Protein AF-A0A963JJD4-F1 (afdb_monomer)

Radius of gyration: 13.46 Å; Cα contacts (8 Å, |Δi|>4): 233; chains: 1; bounding box: 30×26×32 Å

pLDDT: mean 91.7, std 5.38, range [67.75, 98.06]

Structure (mmCIF, N/CA/C/O backbone):
data_AF-A0A963JJD4-F1
#
_entry.id   AF-A0A963JJD4-F1
#
loop_
_atom_site.group_PDB
_atom_site.id
_atom_site.type_symbol
_atom_site.label_atom_id
_atom_site.label_alt_id
_atom_site.label_comp_id
_atom_site.label_asym_id
_atom_site.label_entity_id
_atom_site.label_seq_id
_atom_site.pdbx_PDB_ins_code
_atom_site.Cartn_x
_atom_site.Cartn_y
_atom_site.Cartn_z
_atom_site.occupancy
_atom_site.B_iso_or_equiv
_atom_site.auth_seq_id
_atom_site.auth_comp_id
_atom_site.auth_asym_id
_atom_site.auth_atom_id
_atom_site.pdbx_PDB_model_num
ATOM 1 N N . MET A 1 1 ? 7.612 10.533 -8.175 1.00 83.31 1 MET A N 1
ATOM 2 C CA . MET A 1 1 ? 6.448 9.648 -8.419 1.00 83.31 1 MET A CA 1
ATOM 3 C C . MET A 1 1 ? 6.840 8.228 -8.046 1.00 83.31 1 MET A C 1
ATOM 5 O O . MET A 1 1 ? 7.918 7.822 -8.460 1.00 83.31 1 MET A O 1
ATOM 9 N N . TYR A 1 2 ? 6.043 7.505 -7.255 1.00 89.69 2 TYR A N 1
ATOM 10 C CA . TYR A 1 2 ? 6.372 6.134 -6.842 1.00 89.69 2 TYR A CA 1
ATOM 11 C C . TYR A 1 2 ? 5.507 5.091 -7.550 1.00 89.69 2 TYR A C 1
ATOM 13 O O . TYR A 1 2 ? 4.317 5.312 -7.768 1.00 89.69 2 TYR A O 1
ATOM 21 N N . ARG A 1 3 ? 6.090 3.931 -7.851 1.00 92.38 3 ARG A N 1
ATOM 22 C CA . ARG A 1 3 ? 5.356 2.715 -8.216 1.00 92.38 3 ARG A CA 1
ATOM 23 C C . ARG A 1 3 ? 5.915 1.517 -7.465 1.00 92.38 3 ARG A C 1
ATOM 25 O O . ARG A 1 3 ? 7.108 1.468 -7.168 1.00 92.38 3 ARG A O 1
ATOM 32 N N . LEU A 1 4 ? 5.054 0.551 -7.185 1.00 90.88 4 LEU A N 1
ATOM 33 C CA . LEU A 1 4 ? 5.445 -0.742 -6.644 1.00 90.88 4 LEU A CA 1
ATOM 34 C C . LEU A 1 4 ? 5.323 -1.785 -7.753 1.00 90.88 4 LEU A C 1
ATOM 36 O O . LEU A 1 4 ? 4.256 -1.945 -8.335 1.00 90.88 4 LEU A O 1
ATOM 40 N N . ILE A 1 5 ? 6.404 -2.497 -8.041 1.00 90.06 5 ILE A N 1
ATOM 41 C CA . ILE A 1 5 ? 6.397 -3.638 -8.957 1.00 90.06 5 ILE A CA 1
ATOM 42 C C . ILE A 1 5 ? 6.386 -4.901 -8.117 1.00 90.06 5 ILE A C 1
ATOM 44 O O . ILE A 1 5 ? 7.221 -5.044 -7.228 1.00 90.06 5 ILE A O 1
ATOM 48 N N . VAL A 1 6 ? 5.465 -5.815 -8.402 1.00 90.38 6 VAL A N 1
ATOM 49 C CA . VAL A 1 6 ? 5.410 -7.136 -7.781 1.00 90.38 6 VAL A CA 1
ATOM 50 C C . VAL A 1 6 ? 5.605 -8.195 -8.854 1.00 90.38 6 VAL A C 1
ATOM 52 O O . VAL A 1 6 ? 4.821 -8.286 -9.794 1.00 90.38 6 VAL A O 1
ATOM 55 N N . MET A 1 7 ? 6.647 -9.006 -8.710 1.00 89.94 7 MET A N 1
ATOM 56 C CA . MET A 1 7 ? 6.970 -10.106 -9.617 1.00 89.94 7 MET A CA 1
ATOM 57 C C . MET A 1 7 ? 7.669 -11.225 -8.853 1.00 89.94 7 MET A C 1
ATOM 59 O O . MET A 1 7 ? 8.460 -10.960 -7.949 1.00 89.94 7 MET A O 1
ATOM 63 N N . ASN A 1 8 ? 7.359 -12.479 -9.192 1.00 88.62 8 ASN A N 1
ATOM 64 C CA . ASN A 1 8 ? 7.980 -13.670 -8.596 1.00 88.62 8 ASN A CA 1
ATOM 65 C C . ASN A 1 8 ? 7.945 -13.685 -7.053 1.00 88.62 8 ASN A C 1
ATOM 67 O O . ASN A 1 8 ? 8.896 -14.088 -6.387 1.00 88.62 8 ASN A O 1
ATOM 71 N N . GLY A 1 9 ? 6.847 -13.193 -6.468 1.00 86.25 9 GLY A N 1
ATOM 72 C CA . GLY A 1 9 ? 6.681 -13.117 -5.013 1.00 86.25 9 GLY A CA 1
ATOM 73 C C . GLY A 1 9 ? 7.578 -12.083 -4.322 1.00 86.25 9 GLY A C 1
ATOM 74 O O . GLY A 1 9 ? 7.713 -12.116 -3.099 1.00 86.25 9 GLY A O 1
ATOM 75 N N . CYS A 1 10 ? 8.186 -11.170 -5.076 1.00 90.44 10 CYS A N 1
ATOM 76 C CA . CYS A 1 10 ? 8.977 -10.054 -4.578 1.00 90.44 10 CYS A CA 1
ATOM 77 C C . CYS A 1 10 ? 8.335 -8.728 -4.985 1.00 90.44 10 CYS A C 1
ATOM 79 O O . CYS A 1 10 ? 7.742 -8.617 -6.054 1.00 90.44 10 CYS A O 1
ATOM 81 N N . ARG A 1 11 ? 8.479 -7.711 -4.137 1.00 91.50 11 ARG A N 1
ATOM 82 C CA . ARG A 1 11 ? 8.090 -6.331 -4.402 1.00 91.50 11 ARG A CA 1
ATOM 83 C C . ARG A 1 11 ? 9.317 -5.429 -4.488 1.00 91.50 11 ARG A C 1
ATOM 85 O O . ARG A 1 11 ? 10.260 -5.573 -3.706 1.00 91.50 11 ARG A O 1
ATOM 92 N N . ILE A 1 12 ? 9.259 -4.474 -5.404 1.00 92.00 12 ILE A N 1
ATOM 93 C CA . ILE A 1 12 ? 10.303 -3.494 -5.697 1.00 92.00 12 ILE A CA 1
ATOM 94 C C . ILE A 1 12 ? 9.644 -2.118 -5.704 1.00 92.00 12 ILE A C 1
ATOM 96 O O . ILE A 1 12 ? 8.681 -1.900 -6.438 1.00 92.00 12 ILE A O 1
ATOM 100 N N . LEU A 1 13 ? 10.144 -1.193 -4.885 1.00 92.31 13 LEU A N 1
ATOM 101 C CA . LEU A 1 13 ? 9.720 0.203 -4.936 1.00 92.31 13 LEU A CA 1
ATOM 102 C C . LEU A 1 13 ? 10.592 0.942 -5.947 1.00 92.31 13 LEU A C 1
ATOM 104 O O . LEU A 1 13 ? 11.819 0.877 -5.874 1.00 92.31 13 LEU A O 1
ATOM 108 N N . GLN A 1 14 ? 9.960 1.657 -6.868 1.00 92.88 14 GLN A N 1
ATOM 109 C CA . GLN A 1 14 ? 10.654 2.520 -7.810 1.00 92.88 14 GLN A CA 1
ATOM 110 C C . GLN A 1 14 ? 10.173 3.957 -7.682 1.00 92.88 14 GLN A C 1
ATOM 112 O O . GLN A 1 14 ? 8.979 4.207 -7.500 1.00 92.88 14 GLN A O 1
ATOM 117 N N . LYS A 1 15 ? 11.107 4.894 -7.824 1.00 91.56 15 LYS A N 1
ATOM 118 C CA . LYS A 1 15 ? 10.849 6.328 -7.898 1.00 91.56 15 LYS A CA 1
ATOM 119 C C . LYS A 1 15 ? 11.259 6.825 -9.275 1.00 91.56 15 LYS A C 1
ATOM 121 O O . LYS A 1 15 ? 12.345 6.507 -9.749 1.00 91.56 15 LYS A O 1
ATOM 126 N N . TYR A 1 16 ? 10.393 7.610 -9.897 1.00 89.88 16 TYR A N 1
ATOM 127 C CA . TYR A 1 16 ? 10.752 8.349 -11.097 1.00 89.88 16 TYR A CA 1
ATOM 128 C C . TYR A 1 16 ? 11.588 9.576 -10.727 1.00 89.88 16 TYR A C 1
ATOM 130 O O . TYR A 1 16 ? 11.140 10.400 -9.919 1.00 89.88 16 TYR A O 1
ATOM 138 N N . ASP A 1 17 ? 12.773 9.661 -11.322 1.00 89.38 17 ASP A N 1
ATOM 139 C CA . ASP A 1 17 ? 13.732 10.762 -11.252 1.00 89.38 17 ASP A CA 1
ATOM 140 C C . ASP A 1 17 ? 14.508 10.806 -12.576 1.00 89.38 17 ASP A C 1
ATOM 142 O O . ASP A 1 17 ? 15.548 10.158 -12.708 1.00 89.38 17 ASP A O 1
ATOM 146 N N . GLN A 1 18 ? 13.928 11.481 -13.578 1.00 91.44 18 GLN A N 1
ATOM 147 C CA . GLN A 1 18 ? 14.316 11.471 -15.006 1.00 91.44 18 GLN A CA 1
ATOM 148 C C . GLN A 1 18 ? 14.196 10.095 -15.693 1.00 91.44 18 GLN A C 1
ATOM 150 O O . GLN A 1 18 ? 13.821 10.011 -16.856 1.00 91.44 18 GLN A O 1
ATOM 155 N N . GLU A 1 19 ? 14.397 9.018 -14.943 1.00 92.69 19 GLU A N 1
ATOM 156 C CA . GLU A 1 19 ? 14.148 7.626 -15.289 1.00 92.69 19 GLU A CA 1
ATOM 157 C C . GLU A 1 19 ? 13.589 6.872 -14.067 1.00 92.69 19 GLU A C 1
ATOM 159 O O . GLU A 1 19 ? 13.593 7.368 -12.934 1.00 92.69 19 GLU A O 1
ATOM 164 N N . TRP A 1 20 ? 13.074 5.659 -14.274 1.00 89.75 20 TRP A N 1
ATOM 165 C CA . TRP A 1 20 ? 12.610 4.820 -13.168 1.00 89.75 20 TRP A CA 1
ATOM 166 C C . TRP A 1 20 ? 13.788 4.171 -12.449 1.00 89.75 20 TRP A C 1
ATOM 168 O O . TRP A 1 20 ? 14.404 3.245 -12.969 1.00 89.75 20 TRP A O 1
ATOM 178 N N . LYS A 1 21 ? 14.037 4.591 -11.208 1.00 92.38 21 LYS A N 1
ATOM 179 C CA . LYS A 1 21 ? 15.098 4.036 -10.363 1.00 92.38 21 LYS A CA 1
ATOM 180 C C . LYS A 1 21 ? 14.506 3.189 -9.250 1.00 92.38 21 LYS A C 1
ATOM 182 O O . LYS A 1 21 ? 13.503 3.561 -8.640 1.00 92.38 21 LYS A O 1
ATOM 187 N N . THR A 1 22 ? 15.130 2.053 -8.956 1.00 91.00 22 THR A N 1
ATOM 188 C CA . THR A 1 22 ? 14.781 1.247 -7.780 1.00 91.00 22 THR A CA 1
ATOM 189 C C . THR A 1 22 ? 15.238 1.969 -6.520 1.00 91.00 22 THR A C 1
ATOM 191 O O . THR A 1 22 ? 16.422 2.233 -6.336 1.00 91.00 22 THR A O 1
ATOM 194 N N . THR A 1 23 ? 14.291 2.295 -5.644 1.00 82.81 23 THR A N 1
ATOM 195 C CA . THR A 1 23 ? 14.541 3.016 -4.395 1.00 82.81 23 THR A CA 1
ATOM 196 C C . THR A 1 23 ? 14.149 2.130 -3.221 1.00 82.81 23 THR A C 1
ATOM 198 O O . THR A 1 23 ? 13.007 2.153 -2.765 1.00 82.81 23 THR A O 1
ATOM 201 N N . GLY A 1 24 ? 15.091 1.315 -2.748 1.00 72.94 24 GLY A N 1
ATOM 202 C CA . GLY A 1 24 ? 14.910 0.418 -1.605 1.00 72.94 24 GLY A CA 1
ATOM 203 C C . GLY A 1 24 ? 15.247 -1.043 -1.907 1.00 72.94 24 GLY A C 1
ATOM 204 O O . GLY A 1 24 ? 15.611 -1.404 -3.022 1.00 72.94 24 GLY A O 1
ATOM 205 N N . LEU A 1 25 ? 15.126 -1.886 -0.880 1.00 67.75 25 LEU A N 1
ATOM 206 C CA . LEU A 1 25 ? 15.409 -3.320 -0.972 1.00 67.75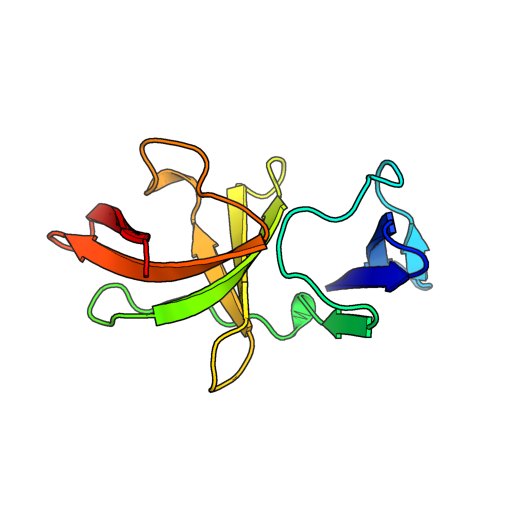 25 LEU A CA 1
ATOM 207 C C . LEU A 1 25 ? 14.263 -4.072 -1.660 1.00 67.75 25 LEU A C 1
ATOM 209 O O . LEU A 1 25 ? 13.090 -3.836 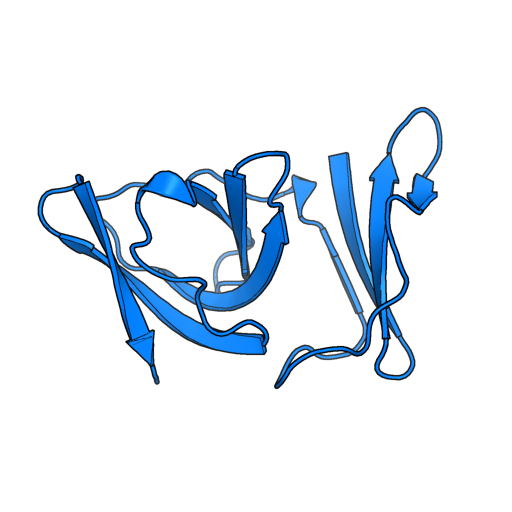-1.359 1.00 67.75 25 LEU A O 1
ATOM 213 N N . ILE A 1 26 ? 14.618 -5.037 -2.510 1.00 81.19 26 ILE A N 1
ATOM 214 C CA . ILE A 1 26 ? 13.696 -6.058 -3.018 1.00 81.19 26 ILE A CA 1
ATOM 215 C C . ILE A 1 26 ? 13.249 -6.900 -1.819 1.00 81.19 26 ILE A C 1
ATOM 217 O O . ILE A 1 26 ? 14.070 -7.520 -1.146 1.00 81.19 26 ILE A O 1
ATOM 221 N N . LYS A 1 27 ? 11.952 -6.892 -1.508 1.00 86.06 27 LYS A N 1
ATOM 222 C CA . LYS A 1 27 ? 11.394 -7.626 -0.359 1.00 86.06 27 LYS A CA 1
ATOM 223 C C . LYS A 1 27 ? 10.397 -8.662 -0.832 1.00 86.06 27 LYS A C 1
ATOM 225 O O . LYS A 1 27 ? 9.739 -8.443 -1.840 1.00 86.06 27 LYS A O 1
ATOM 230 N N . ARG A 1 28 ? 10.218 -9.750 -0.082 1.00 89.06 28 ARG A N 1
ATOM 231 C CA . ARG A 1 28 ? 9.100 -10.667 -0.330 1.00 89.06 28 ARG A CA 1
ATOM 232 C C . ARG A 1 28 ? 7.776 -9.912 -0.249 1.00 89.06 28 ARG A C 1
ATOM 234 O O . ARG A 1 28 ? 7.620 -8.975 0.540 1.00 89.06 28 ARG A O 1
ATOM 241 N N . VAL A 1 29 ? 6.860 -10.296 -1.123 1.00 87.81 29 VAL A N 1
ATOM 242 C CA . VAL A 1 29 ? 5.493 -9.805 -1.104 1.00 87.81 29 VAL A CA 1
ATOM 243 C C . VAL A 1 29 ? 4.795 -10.331 0.151 1.00 87.81 29 VAL A C 1
ATOM 245 O O . VAL A 1 29 ? 5.013 -11.470 0.558 1.00 87.81 29 VAL A O 1
ATOM 248 N N . GLU A 1 30 ? 4.007 -9.479 0.799 1.00 87.81 30 GLU A N 1
ATOM 249 C CA . GLU A 1 30 ? 3.235 -9.842 1.988 1.00 87.81 30 GLU A CA 1
ATOM 250 C C . GLU A 1 30 ? 1.802 -10.182 1.555 1.00 87.81 30 GLU A C 1
ATOM 252 O O . GLU A 1 30 ? 1.230 -9.476 0.721 1.00 87.81 30 GLU A O 1
ATOM 257 N N . GLY A 1 31 ? 1.227 -11.241 2.131 1.00 88.62 31 GLY A N 1
ATOM 258 C CA . GLY A 1 31 ? -0.191 -11.581 1.995 1.00 88.62 31 GLY A CA 1
ATOM 259 C C . GLY A 1 31 ? -0.691 -11.689 0.551 1.00 88.62 31 GLY A C 1
ATOM 260 O O . GLY A 1 31 ? -0.101 -12.367 -0.286 1.00 88.62 31 GLY A O 1
ATOM 261 N N . ASP A 1 32 ? -1.805 -11.016 0.281 1.00 90.00 32 ASP A N 1
ATOM 262 C CA . ASP A 1 32 ? -2.640 -11.196 -0.906 1.00 90.00 32 ASP A CA 1
ATO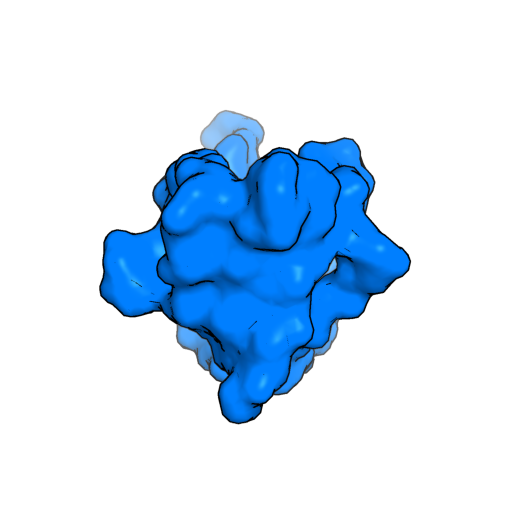M 263 C C . ASP A 1 32 ? -2.256 -10.282 -2.085 1.00 90.00 32 ASP A C 1
ATOM 265 O O . ASP A 1 32 ? -2.984 -10.204 -3.078 1.00 90.00 32 ASP A O 1
ATOM 269 N N . ILE A 1 33 ? -1.115 -9.583 -2.013 1.00 94.00 33 ILE A N 1
ATOM 270 C CA . ILE A 1 33 ? -0.670 -8.702 -3.102 1.00 94.00 33 ILE A CA 1
ATOM 271 C C . ILE A 1 33 ? -0.235 -9.555 -4.298 1.00 94.00 33 ILE A C 1
ATOM 273 O O . ILE A 1 33 ? 0.768 -10.269 -4.263 1.00 94.00 33 ILE A O 1
ATOM 277 N N . LYS A 1 34 ? -0.997 -9.464 -5.388 1.00 93.00 34 LYS A N 1
ATOM 278 C CA . LYS A 1 34 ? -0.743 -10.213 -6.622 1.00 93.00 34 LYS A CA 1
ATOM 279 C C . LYS A 1 34 ? 0.397 -9.590 -7.442 1.00 93.00 34 LYS A C 1
ATOM 281 O O . LYS A 1 34 ? 0.669 -8.395 -7.291 1.00 93.00 34 LYS A O 1
ATOM 286 N N . PRO A 1 35 ? 1.052 -10.363 -8.326 1.00 94.62 35 PRO A N 1
ATOM 287 C CA . PRO A 1 35 ? 1.971 -9.811 -9.316 1.00 94.62 35 PRO A CA 1
ATOM 288 C C . PRO A 1 35 ? 1.324 -8.694 -10.147 1.00 94.62 35 PRO A C 1
ATOM 290 O O . PRO A 1 35 ? 0.144 -8.775 -10.482 1.00 94.62 35 PRO A O 1
ATOM 293 N N . GLY A 1 36 ? 2.089 -7.650 -10.466 1.00 94.69 36 GLY A N 1
ATOM 294 C CA . GLY A 1 36 ? 1.609 -6.486 -11.210 1.00 94.69 36 GLY A CA 1
ATOM 295 C C . GLY A 1 36 ? 2.370 -5.197 -10.898 1.00 94.69 36 GLY A C 1
ATOM 296 O O . GLY A 1 36 ? 3.250 -5.159 -10.036 1.00 94.69 36 GLY A O 1
ATOM 297 N N . ILE A 1 37 ? 2.016 -4.126 -11.610 1.00 94.38 37 ILE A N 1
ATOM 298 C CA . ILE A 1 37 ? 2.533 -2.772 -11.378 1.00 94.38 37 ILE A CA 1
ATOM 299 C C . ILE A 1 37 ? 1.445 -1.960 -10.672 1.00 94.38 37 ILE A C 1
ATOM 301 O O . ILE A 1 37 ? 0.354 -1.767 -11.203 1.00 94.38 37 ILE A O 1
ATOM 305 N N . TYR A 1 38 ? 1.756 -1.464 -9.480 1.00 95.06 38 TYR A N 1
ATOM 306 C CA . TYR A 1 38 ? 0.874 -0.635 -8.666 1.00 95.06 38 TYR A CA 1
ATOM 307 C C . TYR A 1 38 ? 1.371 0.812 -8.697 1.00 95.06 38 TYR A C 1
ATOM 309 O O . TYR A 1 38 ? 2.418 1.147 -8.133 1.00 95.06 38 TYR A O 1
ATOM 317 N N . ASN A 1 39 ? 0.621 1.679 -9.368 1.00 94.94 39 ASN A N 1
ATOM 318 C CA . ASN A 1 39 ? 0.987 3.076 -9.603 1.00 94.94 39 ASN A CA 1
ATOM 319 C C . ASN A 1 39 ? 0.638 3.957 -8.394 1.00 94.94 39 ASN A C 1
ATOM 321 O O . ASN A 1 39 ? -0.365 4.662 -8.394 1.00 94.94 39 ASN A O 1
ATOM 325 N N . LEU A 1 40 ? 1.485 3.931 -7.361 1.00 94.50 40 LEU A N 1
ATOM 326 C CA . LEU A 1 40 ? 1.286 4.686 -6.112 1.00 94.50 40 LEU A CA 1
ATOM 327 C C . LEU A 1 40 ? 1.248 6.213 -6.311 1.00 94.50 40 LEU A C 1
ATOM 329 O O . LEU A 1 40 ? 0.732 6.944 -5.475 1.00 94.50 40 LEU A O 1
ATOM 333 N N . PHE A 1 41 ? 1.785 6.725 -7.418 1.00 92.69 41 PHE A N 1
ATOM 334 C CA . PHE A 1 41 ? 1.691 8.147 -7.754 1.00 92.69 41 PHE A CA 1
ATOM 335 C C . PHE A 1 41 ? 0.266 8.600 -8.103 1.00 92.69 41 PHE A C 1
ATOM 337 O O . PHE A 1 41 ? -0.001 9.793 -8.029 1.00 92.69 41 PHE A O 1
ATOM 344 N N . LEU A 1 42 ? -0.635 7.670 -8.443 1.00 95.62 42 LEU A N 1
ATOM 345 C CA . LEU A 1 42 ? -2.060 7.946 -8.648 1.00 95.62 42 LEU A CA 1
ATOM 346 C C . LEU A 1 42 ? -2.833 8.045 -7.323 1.00 95.62 42 LEU A C 1
ATOM 348 O O . LEU A 1 42 ? -4.046 8.205 -7.339 1.00 95.62 42 LEU A O 1
ATOM 352 N N . SER A 1 43 ? -2.165 7.891 -6.174 1.00 96.94 43 SER A N 1
ATOM 353 C CA . SER A 1 43 ? -2.839 7.886 -4.880 1.00 96.94 43 SER A CA 1
ATOM 354 C C . SER A 1 43 ? -3.352 9.259 -4.465 1.00 96.94 43 SER A C 1
ATOM 356 O O . SER A 1 43 ? -2.573 10.193 -4.230 1.00 96.94 43 SER A O 1
ATOM 358 N N . GLU A 1 44 ? -4.661 9.328 -4.255 1.00 96.88 44 GLU A N 1
ATOM 359 C CA . GLU A 1 44 ? -5.348 10.499 -3.721 1.00 96.88 44 GLU A CA 1
ATOM 360 C C . GLU A 1 44 ? -5.331 10.506 -2.191 1.00 96.88 44 GLU A C 1
ATOM 362 O O . GLU A 1 44 ? -5.370 9.459 -1.538 1.00 96.88 44 GLU A O 1
ATOM 367 N N . SER A 1 45 ? -5.236 11.698 -1.600 1.00 95.62 45 SER A N 1
ATOM 368 C CA . S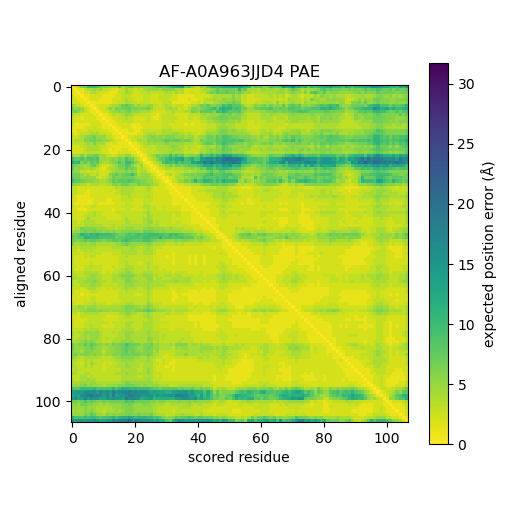ER A 1 45 ? -5.313 11.847 -0.146 1.00 95.62 45 SER A CA 1
ATOM 369 C C . SER A 1 45 ? -6.724 11.532 0.336 1.00 95.62 45 SER A C 1
ATOM 371 O O . SER A 1 45 ? -7.697 12.059 -0.197 1.00 95.62 45 SER A O 1
ATOM 373 N N . VAL A 1 46 ? -6.835 10.713 1.378 1.00 94.75 46 VAL A N 1
ATOM 374 C CA . VAL A 1 46 ? -8.141 10.362 1.943 1.00 94.75 46 VAL A CA 1
ATOM 375 C C . VAL A 1 46 ? -8.835 11.537 2.628 1.00 94.75 46 VAL A C 1
ATOM 377 O O . VAL A 1 46 ? -8.224 12.326 3.350 1.00 94.75 46 VAL A O 1
ATOM 380 N N . GLN A 1 47 ? -10.154 11.588 2.474 1.00 90.25 47 GLN A N 1
ATOM 381 C CA . GLN A 1 47 ? -11.051 12.377 3.310 1.00 90.25 47 GLN A CA 1
ATOM 382 C C . GLN A 1 47 ? -11.380 11.607 4.590 1.00 90.25 47 GLN A C 1
ATOM 384 O O . GLN A 1 47 ? -11.825 10.458 4.540 1.00 90.25 47 GLN A O 1
ATOM 389 N N . LYS A 1 48 ? -11.171 12.237 5.747 1.00 84.62 48 LYS A N 1
ATOM 390 C CA . LYS A 1 48 ? -11.272 11.572 7.055 1.00 84.62 48 LYS A CA 1
ATOM 391 C C . LYS A 1 48 ? -12.705 11.231 7.489 1.00 84.62 48 LYS A C 1
ATOM 393 O O . LYS A 1 48 ? -12.890 10.462 8.416 1.00 84.62 48 LYS A O 1
ATOM 398 N N . ASN A 1 49 ? -13.725 11.774 6.837 1.00 85.19 49 ASN A N 1
ATOM 399 C CA . ASN A 1 49 ? -15.132 11.451 7.097 1.00 85.19 49 ASN A CA 1
ATOM 400 C C . ASN A 1 49 ? -15.635 10.223 6.313 1.00 85.19 49 ASN A C 1
ATOM 402 O O . ASN A 1 49 ? -16.814 9.896 6.399 1.00 85.19 49 ASN A O 1
ATOM 406 N N . GLN A 1 50 ? -14.770 9.554 5.545 1.00 89.25 50 GLN A N 1
ATOM 407 C CA . GLN A 1 50 ? -15.126 8.389 4.735 1.00 89.25 50 GLN A CA 1
ATOM 408 C C . GLN A 1 50 ? -14.419 7.114 5.213 1.00 89.25 50 GLN A C 1
ATOM 410 O O . GLN A 1 50 ? -13.419 7.162 5.934 1.00 89.25 50 GLN A O 1
ATOM 415 N N . SER A 1 51 ? -14.941 5.967 4.773 1.00 93.38 51 SER A N 1
ATOM 416 C CA . SER A 1 51 ? -14.341 4.649 4.991 1.00 93.38 51 SER A CA 1
ATOM 417 C C . SER A 1 51 ? -13.750 4.101 3.696 1.00 93.38 51 SER A C 1
ATOM 419 O O . SER A 1 51 ? -14.388 4.152 2.647 1.00 93.38 51 SER A O 1
ATOM 421 N N . TYR A 1 52 ? -12.555 3.519 3.779 1.00 96.69 52 TYR A N 1
ATOM 422 C CA . TYR A 1 52 ? -11.813 3.010 2.626 1.00 96.69 52 TYR A CA 1
ATOM 423 C C . TYR A 1 52 ? -11.551 1.519 2.793 1.00 96.69 52 TYR A C 1
ATOM 425 O O . TYR A 1 52 ? -10.736 1.098 3.618 1.00 96.69 52 TYR A O 1
ATOM 433 N N . ARG A 1 53 ? -12.258 0.704 2.004 1.00 97.25 53 ARG A N 1
ATOM 434 C CA . ARG A 1 53 ? -12.044 -0.744 1.941 1.00 97.25 53 ARG A CA 1
ATOM 435 C C . ARG A 1 53 ? -11.119 -1.089 0.783 1.00 97.25 53 ARG A C 1
ATOM 437 O O . ARG A 1 53 ? -11.357 -0.686 -0.355 1.00 97.25 53 ARG A O 1
ATOM 444 N N . GLY A 1 54 ? -10.080 -1.868 1.060 1.00 97.12 54 GLY A N 1
ATOM 445 C CA . GLY A 1 54 ? -9.097 -2.210 0.041 1.00 97.12 54 GLY A CA 1
ATOM 446 C C . GLY A 1 54 ? -7.854 -2.909 0.568 1.00 97.12 54 GLY A C 1
ATOM 447 O O . GLY A 1 54 ? -7.649 -3.044 1.775 1.00 97.12 54 GLY A O 1
ATOM 448 N N . LEU A 1 55 ? -7.016 -3.333 -0.372 1.00 97.25 55 LEU A N 1
ATOM 449 C CA . LEU A 1 55 ? -5.753 -4.015 -0.123 1.00 97.25 55 LEU A CA 1
ATOM 450 C C . LEU A 1 55 ? -4.676 -3.012 0.299 1.00 97.25 55 LEU A C 1
ATOM 452 O O . LEU A 1 55 ? -4.361 -2.084 -0.447 1.00 97.25 55 LEU A O 1
ATOM 456 N N . LEU A 1 56 ? -4.063 -3.222 1.460 1.00 96.62 56 LEU A N 1
ATOM 457 C CA . LEU A 1 56 ? -2.898 -2.447 1.882 1.00 96.62 56 LEU A CA 1
ATOM 458 C C . LEU A 1 56 ? -1.641 -2.878 1.127 1.00 96.62 56 LEU A C 1
ATOM 460 O O . LEU A 1 56 ? -1.239 -4.037 1.188 1.00 96.62 56 LEU A O 1
ATOM 464 N N . LEU A 1 57 ? -0.993 -1.937 0.443 1.00 94.75 57 LEU A N 1
ATOM 465 C CA . LEU A 1 57 ? 0.128 -2.229 -0.453 1.00 94.75 57 LEU A CA 1
ATOM 466 C C . LEU A 1 57 ? 1.490 -1.978 0.196 1.00 94.75 57 LEU A C 1
ATOM 468 O O . LEU A 1 57 ? 2.408 -2.799 0.097 1.00 94.75 57 LEU A O 1
ATOM 472 N N . PHE A 1 58 ? 1.652 -0.812 0.820 1.00 92.94 58 PHE A N 1
ATOM 473 C CA . PHE A 1 58 ? 2.966 -0.329 1.230 1.00 92.94 58 PHE A CA 1
ATOM 474 C C . PHE A 1 58 ? 2.872 0.722 2.339 1.00 92.94 58 PHE A C 1
ATOM 476 O O . PHE A 1 58 ? 1.942 1.524 2.357 1.00 92.94 58 PHE A O 1
ATOM 483 N N . VAL A 1 59 ? 3.864 0.730 3.236 1.00 92.19 59 VAL A N 1
ATOM 484 C CA . VAL A 1 59 ? 4.110 1.831 4.178 1.00 92.19 59 VAL A CA 1
ATOM 485 C C . VAL A 1 59 ? 5.438 2.476 3.811 1.00 92.19 59 VAL A C 1
ATOM 487 O O . VAL A 1 59 ? 6.492 1.853 3.965 1.00 92.19 59 VAL A O 1
ATOM 490 N N . ASP A 1 60 ? 5.379 3.725 3.372 1.00 90.56 60 ASP A N 1
ATOM 491 C CA . ASP A 1 60 ? 6.540 4.584 3.218 1.00 90.56 60 ASP A CA 1
ATOM 492 C C . ASP A 1 60 ? 6.843 5.265 4.553 1.00 90.56 60 ASP A C 1
ATOM 494 O O . ASP A 1 60 ? 6.201 6.240 4.945 1.00 90.56 60 ASP A O 1
ATOM 498 N N . LYS A 1 61 ? 7.827 4.726 5.275 1.00 88.31 61 LYS A N 1
ATOM 499 C CA . LYS A 1 61 ? 8.263 5.288 6.559 1.00 88.31 61 LYS A CA 1
ATOM 500 C C . LYS A 1 61 ? 8.946 6.646 6.412 1.00 88.31 61 LYS A C 1
ATOM 502 O O . LYS A 1 61 ? 8.957 7.401 7.373 1.00 88.31 61 LYS A O 1
ATOM 507 N N . LYS A 1 62 ? 9.546 6.934 5.253 1.00 87.81 62 LYS A N 1
ATOM 508 C CA . LYS A 1 62 ? 1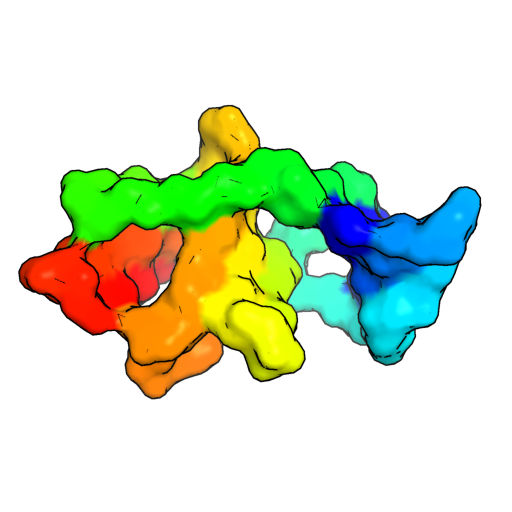0.270 8.189 5.032 1.00 87.81 62 LYS A CA 1
ATOM 509 C C . LYS A 1 62 ? 9.284 9.337 4.854 1.00 87.81 62 LYS A C 1
ATOM 511 O O . LYS A 1 62 ? 9.454 10.386 5.459 1.00 87.81 62 LYS A O 1
ATOM 516 N N . GLU A 1 63 ? 8.238 9.097 4.072 1.00 89.44 63 GLU A N 1
ATOM 517 C CA . GLU A 1 63 ? 7.212 10.100 3.768 1.00 89.44 63 GLU A CA 1
ATOM 518 C C . GLU A 1 63 ? 6.020 10.059 4.744 1.00 89.44 63 GLU A C 1
ATOM 520 O O . GLU A 1 63 ? 5.117 10.881 4.642 1.00 89.44 63 GLU A O 1
ATOM 525 N N . ASN A 1 64 ? 5.997 9.116 5.696 1.00 93.75 64 ASN A N 1
ATOM 526 C CA . ASN A 1 64 ? 4.858 8.846 6.586 1.00 93.75 64 ASN A CA 1
ATOM 527 C C . ASN A 1 64 ? 3.549 8.581 5.823 1.00 93.75 64 ASN A C 1
ATOM 529 O O . ASN A 1 64 ? 2.482 9.065 6.198 1.00 93.75 64 ASN A O 1
ATOM 533 N N . ILE A 1 65 ? 3.621 7.781 4.757 1.00 94.75 65 ILE A N 1
ATOM 534 C CA . ILE A 1 65 ? 2.468 7.464 3.909 1.00 94.75 65 ILE A CA 1
ATOM 535 C C . ILE A 1 65 ? 2.153 5.971 3.950 1.00 94.75 65 ILE A C 1
ATOM 537 O O . ILE A 1 65 ? 3.036 5.121 3.859 1.00 94.75 65 ILE A O 1
ATOM 541 N N . ILE A 1 66 ? 0.867 5.642 4.021 1.00 96.00 66 ILE A N 1
ATOM 542 C CA . ILE A 1 66 ? 0.344 4.286 3.852 1.00 96.00 66 ILE A CA 1
ATOM 543 C C . ILE A 1 66 ? -0.492 4.255 2.580 1.00 96.00 66 ILE A C 1
ATOM 545 O O . ILE A 1 66 ? -1.418 5.045 2.424 1.00 96.00 66 ILE A O 1
ATOM 549 N N . TYR A 1 67 ? -0.172 3.333 1.679 1.00 96.75 67 TYR A N 1
ATOM 550 C CA . TYR A 1 67 ? -0.846 3.184 0.395 1.00 96.75 67 TYR A CA 1
ATOM 551 C C . TYR A 1 67 ? -1.833 2.019 0.425 1.00 96.75 67 TYR A C 1
ATOM 553 O O . TYR A 1 67 ? -1.469 0.894 0.787 1.00 96.75 67 TYR A O 1
ATOM 561 N N . GLN A 1 68 ? -3.056 2.276 -0.028 1.00 97.69 68 GLN A N 1
ATOM 562 C CA . GLN A 1 68 ? -4.120 1.286 -0.149 1.00 97.69 68 GLN A CA 1
ATOM 563 C C . GLN A 1 68 ? -4.686 1.299 -1.574 1.00 97.69 68 GLN A C 1
ATOM 565 O O . GLN A 1 68 ? -4.906 2.359 -2.159 1.00 97.69 68 GLN A O 1
ATOM 570 N N . LYS A 1 69 ? -4.934 0.115 -2.137 1.00 97.62 69 LYS A N 1
ATOM 571 C CA . LYS A 1 69 ? -5.695 -0.054 -3.379 1.00 97.62 69 LYS A CA 1
ATOM 572 C C . LYS A 1 69 ? -7.140 -0.393 -3.038 1.00 97.62 69 LYS A C 1
ATOM 574 O O . LYS A 1 69 ? -7.408 -1.476 -2.517 1.00 97.62 69 LYS A O 1
ATOM 579 N N . THR A 1 70 ? -8.053 0.513 -3.351 1.00 97.00 70 THR A N 1
ATOM 580 C CA . THR A 1 70 ? -9.499 0.339 -3.175 1.00 97.00 70 THR A CA 1
ATOM 581 C C . THR A 1 70 ? -10.140 -0.176 -4.468 1.00 97.00 70 THR A C 1
ATOM 583 O O . THR A 1 70 ? -9.451 -0.464 -5.456 1.00 97.00 70 THR A O 1
ATOM 586 N N . GLY A 1 71 ? -11.468 -0.324 -4.465 1.00 95.06 71 GLY A N 1
ATOM 587 C CA . GLY A 1 71 ? -12.231 -0.591 -5.687 1.00 95.06 71 GLY A CA 1
ATOM 588 C C . GLY A 1 71 ? -12.242 0.598 -6.656 1.00 95.06 71 GLY A C 1
ATOM 589 O O . GLY A 1 71 ? -12.344 0.395 -7.858 1.00 95.06 71 GLY A O 1
ATOM 590 N N . GLN A 1 72 ? -12.090 1.819 -6.139 1.00 93.38 72 GLN A N 1
ATOM 591 C CA . GLN A 1 72 ? -12.179 3.076 -6.887 1.00 93.38 72 GLN A CA 1
ATOM 592 C C . GLN A 1 72 ? -10.819 3.595 -7.370 1.00 93.38 72 GLN A C 1
ATOM 594 O O . GLN A 1 72 ? -10.769 4.496 -8.198 1.00 93.38 72 GLN A O 1
ATOM 599 N N . GLY A 1 73 ? -9.709 3.044 -6.872 1.00 96.31 73 GLY A N 1
ATOM 600 C CA . GLY A 1 73 ? -8.375 3.469 -7.278 1.00 96.31 73 GLY A CA 1
ATOM 601 C C . GLY A 1 73 ? -7.337 3.262 -6.187 1.00 96.31 73 GLY A C 1
ATOM 602 O O . GLY A 1 73 ? -7.338 2.251 -5.481 1.00 96.31 73 GLY A O 1
ATOM 603 N N . TYR A 1 74 ? -6.425 4.222 -6.067 1.00 98.06 74 TYR A N 1
ATOM 604 C CA . TYR A 1 74 ? -5.393 4.227 -5.042 1.00 98.06 74 TYR A CA 1
ATOM 605 C C . TYR A 1 74 ? -5.631 5.386 -4.091 1.00 98.06 74 TYR A C 1
ATOM 607 O O . TYR A 1 74 ? -5.863 6.511 -4.521 1.00 98.06 74 TYR A O 1
ATOM 615 N N . VAL A 1 75 ? -5.490 5.126 -2.799 1.00 97.62 75 VAL A N 1
ATOM 616 C CA . VAL A 1 75 ? -5.556 6.165 -1.776 1.00 97.62 75 VAL A CA 1
ATOM 617 C C . VAL A 1 75 ? -4.313 6.128 -0.905 1.00 97.62 75 VAL A C 1
ATOM 619 O O . VAL A 1 75 ? -3.662 5.086 -0.751 1.00 97.62 75 VAL A O 1
ATOM 622 N N . LYS A 1 76 ? -3.969 7.289 -0.353 1.00 97.19 76 LYS A N 1
ATOM 623 C CA . LYS A 1 76 ? -2.880 7.451 0.602 1.00 97.19 76 LYS A CA 1
ATOM 624 C C . LYS A 1 76 ? -3.401 7.999 1.921 1.00 97.19 76 LYS A C 1
ATOM 626 O O . LYS A 1 76 ? -4.158 8.969 1.966 1.00 97.19 76 LYS A O 1
ATOM 631 N N . HIS A 1 77 ? -2.943 7.374 2.992 1.00 96.69 77 HIS A N 1
ATOM 632 C CA . HIS A 1 77 ? -3.218 7.764 4.361 1.00 96.69 77 HIS A CA 1
ATOM 633 C C . HIS A 1 77 ? -1.948 8.314 4.996 1.00 96.69 77 HIS A C 1
ATOM 635 O O . HIS A 1 77 ? -0.851 7.816 4.741 1.00 96.69 77 HIS A O 1
ATOM 641 N N . ASP A 1 78 ? -2.104 9.299 5.868 1.00 95.00 78 ASP A N 1
ATOM 642 C CA . ASP A 1 78 ? -1.022 9.766 6.726 1.00 95.00 78 ASP A CA 1
ATOM 643 C C . ASP A 1 78 ? -0.801 8.766 7.869 1.00 95.00 78 ASP A C 1
ATOM 645 O O . ASP A 1 78 ? -1.709 8.491 8.660 1.00 95.00 78 ASP A O 1
ATOM 649 N N . ALA A 1 79 ? 0.408 8.207 7.934 1.00 95.25 79 ALA A N 1
ATOM 650 C CA . ALA A 1 79 ? 0.794 7.177 8.889 1.00 95.25 79 ALA A CA 1
ATOM 651 C C . ALA A 1 79 ? 0.740 7.660 10.346 1.00 95.25 79 ALA A C 1
ATOM 653 O O . ALA A 1 79 ? 0.601 6.835 11.245 1.00 95.25 79 ALA A O 1
ATOM 654 N N . ARG A 1 80 ? 0.796 8.977 10.590 1.00 93.62 80 ARG A N 1
ATOM 655 C CA . ARG A 1 80 ? 0.737 9.564 11.940 1.00 93.62 80 ARG A CA 1
ATOM 656 C C . ARG A 1 80 ? -0.592 9.313 12.646 1.00 93.62 80 ARG A C 1
ATOM 658 O O . ARG A 1 80 ? -0.635 9.329 13.869 1.00 93.62 80 ARG A O 1
ATOM 665 N N . PHE A 1 81 ? -1.664 9.052 11.897 1.00 93.44 81 PHE A N 1
ATOM 666 C CA . PHE A 1 81 ? -2.969 8.726 12.476 1.00 93.44 81 PHE A CA 1
ATOM 667 C C . PHE A 1 81 ? -3.104 7.253 12.885 1.00 93.44 81 PHE A C 1
ATOM 669 O O . PHE A 1 81 ? -4.154 6.864 13.385 1.00 93.44 81 PHE A O 1
ATOM 676 N N . PHE A 1 82 ? -2.085 6.417 12.668 1.00 94.44 82 PHE A N 1
ATOM 677 C CA . PHE A 1 82 ? -2.134 4.988 12.968 1.00 94.44 82 PHE A CA 1
ATOM 678 C C . PHE A 1 82 ? -1.313 4.688 14.222 1.00 94.44 82 PHE A C 1
ATOM 680 O O . PHE A 1 82 ? -0.095 4.844 14.220 1.00 94.44 82 PHE A O 1
ATOM 687 N N . GLY A 1 83 ? -1.954 4.164 15.272 1.00 91.19 83 GLY A N 1
ATOM 688 C CA . GLY A 1 83 ? -1.252 3.751 16.497 1.00 91.19 83 GLY A CA 1
ATOM 689 C C . GLY A 1 83 ? -0.321 2.542 16.314 1.00 91.19 83 GLY A C 1
ATOM 690 O O . GLY A 1 83 ? 0.547 2.284 17.142 1.00 91.19 83 GLY A O 1
ATOM 691 N N . LYS A 1 84 ? -0.480 1.786 15.221 1.00 90.88 84 LYS A N 1
ATOM 692 C CA . LYS A 1 84 ? 0.376 0.648 14.861 1.00 90.88 84 LYS A CA 1
ATOM 693 C C . LYS A 1 84 ? 0.486 0.493 13.351 1.00 90.88 84 LYS A C 1
ATOM 695 O O . LYS A 1 84 ? -0.409 0.892 12.608 1.00 90.88 84 LYS A O 1
ATOM 700 N N . LYS A 1 85 ? 1.562 -0.157 12.894 1.00 90.06 85 LYS A N 1
ATOM 701 C CA . LYS A 1 85 ? 1.726 -0.508 11.476 1.00 90.06 85 LYS A CA 1
ATOM 702 C C . LYS A 1 85 ? 0.541 -1.385 11.036 1.00 90.06 85 LYS A C 1
ATOM 704 O O . LYS A 1 85 ? 0.308 -2.419 11.666 1.00 90.06 85 LYS A O 1
ATOM 709 N N . PRO A 1 86 ? -0.190 -1.019 9.972 1.00 91.88 86 PRO A N 1
ATOM 710 C CA . PRO A 1 86 ? -1.315 -1.821 9.526 1.00 91.88 86 PRO A CA 1
ATOM 711 C C . PRO A 1 86 ? -0.834 -3.076 8.769 1.00 91.88 86 PRO A C 1
ATOM 713 O O . PRO A 1 86 ? 0.314 -3.119 8.303 1.00 91.88 86 PRO A O 1
ATOM 716 N N . PRO A 1 87 ? -1.686 -4.110 8.646 1.00 93.12 87 PRO A N 1
ATOM 717 C CA . PRO A 1 87 ? -1.303 -5.385 8.052 1.00 93.12 87 PRO A CA 1
ATOM 718 C C . PRO A 1 87 ? -1.184 -5.254 6.528 1.00 93.12 87 PRO A C 1
ATOM 720 O O . PRO A 1 87 ? -2.176 -5.264 5.800 1.00 93.12 87 PRO A O 1
ATOM 723 N N . ILE A 1 88 ? 0.046 -5.115 6.035 1.00 94.00 88 ILE A N 1
ATOM 724 C CA . ILE A 1 88 ? 0.304 -5.057 4.595 1.00 94.00 88 ILE A CA 1
ATOM 725 C C . ILE A 1 88 ? -0.062 -6.393 3.945 1.00 94.00 88 ILE A C 1
ATOM 727 O O . ILE A 1 88 ? 0.140 -7.466 4.510 1.00 94.00 88 ILE A O 1
ATOM 731 N N . GLY A 1 89 ? -0.632 -6.310 2.748 1.00 94.75 89 GLY A N 1
ATOM 732 C CA . GLY A 1 89 ? -1.115 -7.459 2.004 1.00 94.75 89 GLY A CA 1
ATOM 733 C C . GLY A 1 89 ? -2.436 -8.021 2.500 1.00 94.75 89 GLY A C 1
ATOM 734 O O . GLY A 1 89 ? -2.798 -9.116 2.091 1.00 94.75 89 GLY A O 1
ATOM 735 N N . LYS A 1 90 ? -3.167 -7.297 3.353 1.00 96.38 90 LYS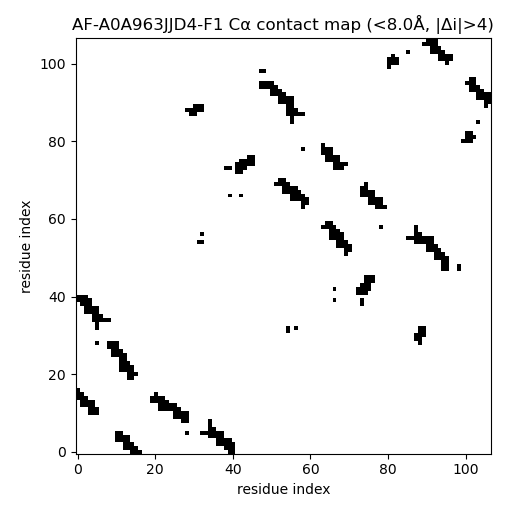 A N 1
ATOM 736 C CA . LYS A 1 90 ? -4.527 -7.656 3.762 1.00 96.38 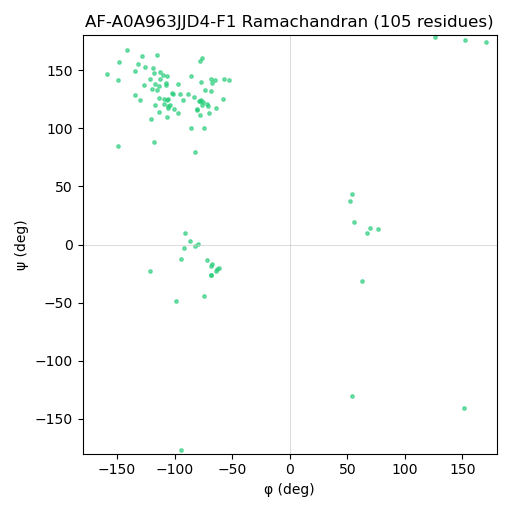90 LYS A CA 1
ATOM 737 C C . LYS A 1 90 ? -5.549 -6.658 3.244 1.00 96.38 90 LYS A C 1
ATOM 739 O O . LYS A 1 90 ? -5.258 -5.469 3.088 1.00 96.38 90 LYS A O 1
ATOM 744 N N . ILE A 1 91 ? -6.749 -7.167 2.969 1.00 96.81 91 ILE A N 1
ATOM 745 C CA . ILE A 1 91 ? -7.921 -6.345 2.680 1.00 96.81 91 ILE A CA 1
ATOM 746 C C . ILE A 1 91 ? -8.4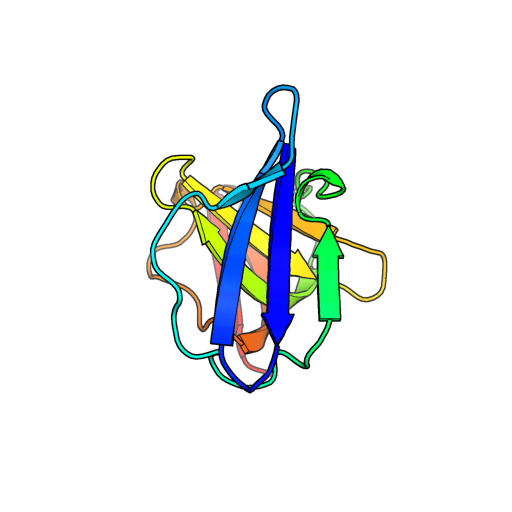86 -5.871 4.014 1.00 96.81 91 ILE A C 1
ATOM 748 O O . ILE A 1 91 ? -8.962 -6.659 4.824 1.00 96.81 91 ILE A O 1
ATOM 752 N N . VAL A 1 92 ? -8.451 -4.566 4.230 1.00 96.94 92 VAL A N 1
ATOM 753 C CA . VAL A 1 92 ? -8.954 -3.936 5.452 1.00 96.94 92 VAL A CA 1
ATOM 754 C C . VAL A 1 92 ? -9.909 -2.813 5.100 1.00 96.94 92 VAL A C 1
ATOM 756 O O . VAL A 1 92 ? -9.896 -2.302 3.977 1.00 96.94 92 VAL A O 1
ATOM 759 N N . THR A 1 93 ? -10.708 -2.417 6.078 1.00 97.06 93 THR A N 1
ATOM 760 C CA . THR A 1 93 ? -11.466 -1.171 6.042 1.00 97.06 93 THR A CA 1
ATOM 761 C C . THR A 1 93 ? -10.800 -0.178 6.986 1.00 97.06 93 THR A C 1
ATOM 763 O O . THR A 1 93 ? -10.566 -0.492 8.152 1.00 97.06 93 THR A O 1
ATOM 766 N N . ILE A 1 94 ? -10.457 1.003 6.474 1.00 96.19 94 ILE A N 1
ATOM 767 C CA . ILE A 1 94 ? -9.871 2.097 7.253 1.00 96.19 94 ILE A CA 1
ATOM 768 C C . ILE A 1 94 ? -10.910 3.197 7.391 1.00 96.19 94 ILE A C 1
ATOM 770 O O . ILE A 1 94 ? -11.420 3.698 6.391 1.00 96.19 94 ILE A O 1
ATOM 774 N N . GLN A 1 95 ? -11.185 3.584 8.630 1.00 94.94 95 GLN A N 1
ATOM 775 C CA . GLN A 1 95 ? -12.075 4.687 8.984 1.00 94.94 95 GLN A CA 1
ATOM 776 C C . GLN A 1 95 ? -11.387 5.585 10.011 1.00 94.94 95 GLN A C 1
ATOM 778 O O . GLN A 1 95 ? -10.520 5.111 10.744 1.00 94.94 95 GLN A O 1
ATOM 783 N N . TYR A 1 96 ? -11.766 6.860 10.098 1.00 93.06 96 TYR A N 1
ATOM 784 C CA . TYR A 1 96 ? -11.174 7.774 11.078 1.00 93.06 96 TYR A CA 1
ATOM 785 C C . TYR A 1 96 ? -12.169 8.130 12.181 1.00 93.06 96 TYR A C 1
ATOM 787 O O . TYR A 1 96 ? -13.224 8.704 11.919 1.00 93.06 96 TYR A O 1
ATOM 795 N N . ARG A 1 97 ? -11.820 7.834 13.436 1.00 84.44 97 ARG A N 1
ATOM 796 C CA . ARG A 1 97 ? -12.595 8.255 14.611 1.00 84.44 97 ARG A CA 1
ATOM 797 C C . ARG A 1 97 ? -12.297 9.718 14.920 1.00 84.44 97 ARG A C 1
ATOM 799 O O . ARG A 1 97 ? -11.133 10.097 15.055 1.00 84.44 97 ARG A O 1
ATOM 806 N N . GLY A 1 98 ? -13.343 10.547 14.968 1.00 79.56 98 GLY A N 1
ATOM 807 C CA . GLY A 1 98 ? -13.232 11.984 15.260 1.00 79.56 98 GLY A CA 1
ATOM 808 C C . GLY A 1 98 ? -12.286 12.755 14.327 1.00 79.56 98 GLY A C 1
ATOM 809 O O . GLY A 1 98 ? -11.784 13.806 14.703 1.00 79.56 98 GLY A O 1
ATOM 810 N N . GLY A 1 99 ? -11.965 12.211 13.144 1.00 76.25 99 GLY A N 1
ATOM 811 C CA . GLY A 1 99 ? -10.981 12.789 12.221 1.00 76.25 99 GLY A CA 1
ATOM 812 C C . GLY A 1 99 ? -9.524 12.783 12.719 1.00 76.25 99 GLY A C 1
ATOM 813 O O . GLY A 1 99 ? -8.666 13.408 12.087 1.00 76.25 99 GLY A O 1
ATOM 814 N N . ALA A 1 100 ? -9.218 12.094 13.819 1.00 82.69 100 ALA A N 1
ATOM 815 C CA . ALA A 1 100 ? -7.913 12.165 14.479 1.00 82.69 100 ALA A CA 1
ATOM 816 C C . ALA A 1 100 ? -7.198 10.813 14.595 1.00 82.69 100 ALA A C 1
ATOM 818 O O . ALA A 1 100 ? -5.978 10.792 14.679 1.00 82.69 100 ALA A O 1
ATOM 819 N N . GLU A 1 101 ? -7.915 9.691 14.544 1.00 92.06 101 GLU A N 1
ATOM 820 C CA . GLU A 1 101 ? -7.309 8.365 14.691 1.00 92.06 101 GLU A CA 1
ATOM 821 C C . GLU A 1 101 ? -7.829 7.404 13.624 1.00 92.06 101 GLU A C 1
ATOM 823 O O . GLU A 1 101 ? -9.038 7.263 13.440 1.00 92.06 101 GLU A O 1
ATOM 828 N N . ALA A 1 102 ? -6.917 6.735 12.920 1.00 94.50 102 ALA A N 1
ATOM 829 C CA . ALA A 1 102 ? -7.24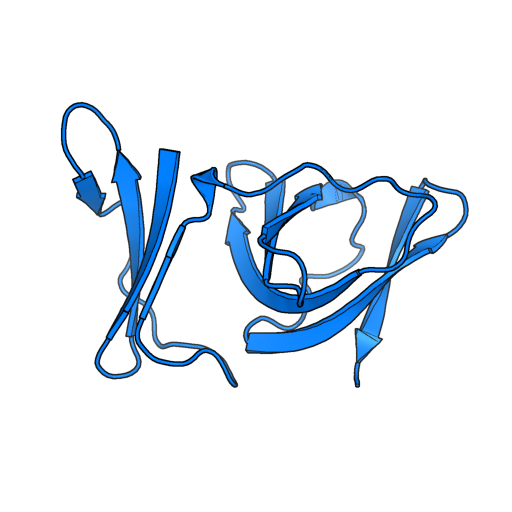3 5.708 11.945 1.00 94.50 102 ALA A CA 1
ATOM 830 C C . ALA A 1 102 ? -7.533 4.379 12.654 1.00 94.50 102 ALA A C 1
ATOM 832 O O . ALA A 1 102 ? -6.651 3.753 13.244 1.00 94.50 102 ALA A O 1
ATOM 833 N N . GLN A 1 103 ? -8.767 3.904 12.529 1.00 94.94 103 GLN A N 1
ATOM 834 C CA . GLN A 1 103 ? -9.161 2.567 12.937 1.00 94.94 103 GLN A CA 1
ATOM 835 C C . GLN A 1 103 ? -9.049 1.612 11.746 1.00 94.94 103 GLN A C 1
ATOM 837 O O . GLN A 1 103 ? -9.664 1.823 10.700 1.00 94.94 103 GLN A O 1
ATOM 842 N N . VAL A 1 104 ? -8.284 0.535 11.930 1.00 95.56 104 VAL A N 1
ATOM 843 C CA . VAL A 1 104 ? -8.115 -0.536 10.941 1.00 95.56 104 VAL A CA 1
ATOM 844 C C . VAL A 1 104 ? -8.996 -1.718 11.328 1.00 95.56 104 VAL A C 1
ATOM 846 O O . VAL A 1 104 ? -8.795 -2.321 12.382 1.00 95.56 104 VAL A O 1
ATOM 849 N N . ILE A 1 105 ? -9.961 -2.046 10.475 1.00 95.06 105 ILE A N 1
ATOM 850 C CA . ILE A 1 105 ? -10.877 -3.175 10.641 1.00 95.06 105 ILE A CA 1
ATOM 851 C C . ILE A 1 105 ? -10.448 -4.271 9.665 1.00 95.06 105 ILE A C 1
ATOM 853 O O . ILE A 1 105 ? -10.447 -4.063 8.449 1.00 95.06 105 ILE A O 1
ATOM 857 N N . ASN A 1 106 ? -10.051 -5.425 10.202 1.00 89.19 106 ASN A N 1
ATOM 858 C CA . ASN A 1 106 ? -9.723 -6.598 9.394 1.00 89.19 106 ASN A CA 1
ATOM 859 C C . ASN A 1 106 ? -11.022 -7.210 8.855 1.00 89.19 106 ASN A C 1
ATOM 861 O O . ASN A 1 106 ? -11.971 -7.365 9.622 1.00 89.19 106 ASN A O 1
ATOM 865 N N . ASN A 1 107 ? -11.051 -7.519 7.557 1.00 76.62 107 ASN A N 1
ATOM 866 C CA . ASN A 1 107 ? -12.150 -8.253 6.925 1.00 76.62 107 ASN A CA 1
ATOM 867 C C . ASN A 1 107 ? -11.785 -9.726 6.737 1.00 76.62 107 ASN A C 1
ATOM 869 O O . ASN A 1 107 ? -10.567 -10.023 6.708 1.00 76.62 107 ASN A O 1
#

Mean predicted aligned error: 4.0 Å

Secondary structure (DSSP, 8-state):
-EEEEEETTEEEEEEEESEEEE-S--EEPPTT--SEEE-GGGPEEPPTTS-EEEEEEEEETTTTEEEEEESSSEEEEEGGG-SS---TTSEEEEEEETTTEEEEEE-

Foldseek 3Di:
DWKWADDPQWIFIWDDDVHTDTDDDTGGAAAQDDGDIADQVPADEDDQQDKFWFAWADQDPVQQWTWGQGPVGIHIYRNQQEPDDDRHHFTWIWHHDVSRHIDTGGD

Sequence (107 aa):
MYRLIVMNGCRILQKYDQEWKTTGLIKRVEGDIKPGIYNLFLSESVQKNQSYRGLLLFVDKKENIIYQKTGQGYVKHDARFFGKKPPIGKIVTIQYRGGAEAQVINN

Nearest PDB structures (foldseek):
  6epi-assembly4_H  TM=8.093E-01  e=1.424E-06  Neisseria gonorrhoeae
  6epg-assembly1_B  TM=7.582E-01  e=2.289E-05  Neisseria gonorrhoeae
  3d3r-assembly1_A  TM=7.627E-01  e=1.235E+00  Shewanella oneidensis MR-1
  7tuv-assembly1_A  TM=6.065E-01  e=1.303E+00  Trypanosoma brucei

Solvent-accessible surface area (backbone atoms only — not comparable to full-atom values): 5981 Å² total; per-residue (Å²): 87,41,34,38,40,29,53,97,65,27,31,37,39,29,37,54,69,104,47,83,39,79,59,72,72,79,37,74,54,44,75,72,62,64,73,47,79,44,63,57,59,67,38,41,77,69,61,49,94,48,74,51,54,30,37,26,71,47,74,42,79,88,79,38,32,32,36,32,40,40,92,90,47,39,35,31,41,64,42,87,33,39,95,60,89,75,69,53,21,35,52,30,35,38,34,36,55,92,68,64,36,49,47,80,42,83,112